Protein AF-A0A357EYF3-F1 (afdb_monomer_lite)

Secondary structure (DSSP, 8-state):
-TTT-GGGTTT---------GGGGGTS--SEEEE-PPTTHHHHHGGGSPTT-EEEE-SSTTT-S-HHHHHHHHSS--S-HHHHTT----

pLDDT: mean 91.23, std 8.81, range [58.84, 97.75]

Radius of gyration: 15.46 Å; chains: 1; bounding box: 37×23×39 Å

Sequence (89 aa):
VAAVHRNLYGLTDIRFEKFDPELITADLPDVVFFALPHGQAMELVPQLPSGLRVIDLSGDFRLNDMDEFEQFYGQKHTAAVCQQDFVYG

Foldseek 3Di:
DCVVVVVCVPVDPDDDDDDDQVVCPPDPDQEDEAPDPPPVCLVNVVSHDPNYHYHYPDCLLQDLDQVVCCVVVVDGNNNNVVSVVDDHD

Structure (mmCIF, N/CA/C/O backbone):
data_AF-A0A357EYF3-F1
#
_entry.id   AF-A0A357EYF3-F1
#
loop_
_atom_site.group_PDB
_atom_site.id
_atom_site.type_symbol
_atom_site.label_atom_id
_atom_site.label_alt_id
_atom_site.label_comp_id
_atom_site.label_asym_id
_atom_site.label_entity_id
_atom_site.label_seq_id
_atom_site.pdbx_PDB_ins_code
_atom_site.Cartn_x
_atom_site.Cartn_y
_atom_site.Cartn_z
_atom_site.occupancy
_atom_site.B_iso_or_equiv
_atom_site.auth_seq_id
_atom_site.auth_comp_id
_atom_site.auth_asym_id
_atom_site.auth_atom_id
_atom_site.pdbx_PDB_model_num
ATOM 1 N N . VAL A 1 1 ? 14.378 1.382 -13.740 1.00 90.38 1 VAL A N 1
ATOM 2 C CA . VAL A 1 1 ? 14.763 0.651 -12.506 1.00 90.38 1 VAL A CA 1
ATOM 3 C C . VAL A 1 1 ? 16.279 0.477 -12.336 1.00 90.38 1 VAL A C 1
ATOM 5 O O . VAL A 1 1 ? 16.790 0.801 -11.268 1.00 90.38 1 VAL A O 1
ATOM 8 N N . ALA A 1 2 ? 17.026 0.043 -13.362 1.00 91.62 2 ALA A N 1
ATOM 9 C CA . ALA A 1 2 ? 18.460 -0.284 -13.244 1.00 91.62 2 ALA A CA 1
ATOM 10 C C . ALA A 1 2 ? 19.399 0.858 -12.784 1.00 91.62 2 ALA A C 1
ATOM 12 O O . ALA A 1 2 ? 20.483 0.591 -12.271 1.00 91.62 2 ALA A O 1
ATOM 13 N N . ALA A 1 3 ? 18.987 2.125 -12.924 1.00 91.88 3 ALA A N 1
ATOM 14 C CA . ALA A 1 3 ? 19.727 3.267 -12.378 1.00 91.88 3 ALA A CA 1
ATOM 15 C C . ALA A 1 3 ? 19.795 3.262 -10.834 1.00 91.88 3 ALA A C 1
ATOM 17 O O . ALA A 1 3 ? 20.770 3.753 -10.272 1.00 91.88 3 ALA A O 1
ATOM 18 N N . VAL A 1 4 ? 18.789 2.681 -10.166 1.00 95.50 4 VAL A N 1
ATOM 19 C CA . VAL A 1 4 ? 18.719 2.531 -8.700 1.00 95.50 4 VAL A CA 1
ATOM 20 C C . VAL A 1 4 ? 19.144 1.118 -8.289 1.00 95.50 4 VAL A C 1
ATOM 22 O O . VAL A 1 4 ? 20.01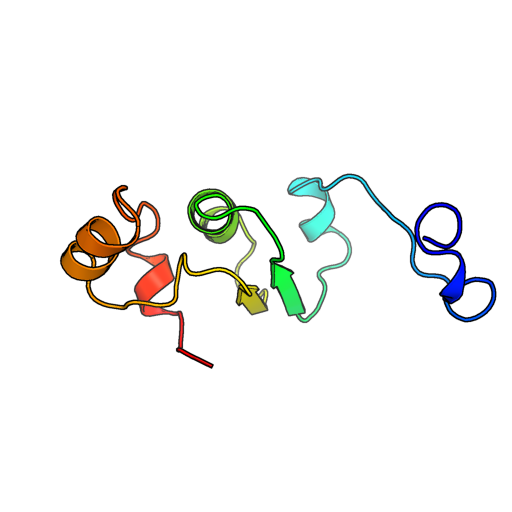9 0.955 -7.446 1.00 95.50 4 VAL A O 1
ATOM 25 N N . HIS A 1 5 ? 18.590 0.090 -8.940 1.00 95.31 5 HIS A N 1
ATOM 26 C CA . HIS A 1 5 ? 18.908 -1.318 -8.677 1.00 95.31 5 HIS A CA 1
ATOM 27 C C . HIS A 1 5 ? 19.780 -1.892 -9.797 1.00 95.31 5 HIS A C 1
ATOM 29 O O . HIS A 1 5 ? 19.284 -2.523 -10.732 1.00 95.31 5 HIS A O 1
ATOM 35 N N . ARG A 1 6 ? 21.096 -1.660 -9.722 1.00 94.56 6 ARG A N 1
ATOM 36 C CA . ARG A 1 6 ? 22.048 -2.058 -10.781 1.00 94.56 6 ARG A CA 1
ATOM 37 C C . ARG A 1 6 ? 22.069 -3.559 -11.061 1.00 94.56 6 ARG A C 1
ATOM 39 O O . ARG A 1 6 ? 22.335 -3.959 -12.188 1.00 94.56 6 ARG A O 1
ATOM 46 N N . ASN A 1 7 ? 21.753 -4.379 -10.063 1.00 96.38 7 ASN A N 1
ATOM 47 C CA . ASN A 1 7 ? 21.640 -5.831 -10.198 1.00 96.38 7 ASN A CA 1
ATOM 48 C C . ASN A 1 7 ? 20.511 -6.277 -11.150 1.00 96.38 7 ASN A C 1
ATOM 50 O O . ASN A 1 7 ? 20.484 -7.442 -11.521 1.00 96.38 7 ASN A O 1
ATOM 54 N N . LEU A 1 8 ? 19.602 -5.377 -11.546 1.00 96.19 8 LEU A N 1
ATOM 55 C CA . LEU A 1 8 ? 18.524 -5.647 -12.506 1.00 96.19 8 LEU A CA 1
ATOM 56 C C . LEU A 1 8 ? 18.826 -5.133 -13.926 1.00 96.19 8 LEU A C 1
ATOM 58 O O . LEU A 1 8 ? 17.950 -5.159 -14.790 1.00 96.19 8 LEU A O 1
ATOM 62 N N . TYR A 1 9 ? 20.039 -4.634 -14.191 1.00 95.00 9 TYR A N 1
ATOM 63 C CA . TYR A 1 9 ? 20.408 -4.127 -15.515 1.00 95.00 9 TYR A CA 1
ATOM 64 C C . TYR A 1 9 ? 20.317 -5.227 -16.584 1.00 95.00 9 TYR A C 1
ATOM 66 O O . TYR A 1 9 ? 20.948 -6.272 -16.459 1.00 95.00 9 TYR A O 1
ATOM 74 N N . GLY A 1 10 ? 19.529 -4.981 -17.636 1.00 95.19 10 GLY A N 1
ATOM 75 C CA . GLY A 1 10 ? 19.319 -5.922 -18.742 1.00 95.19 10 GLY A CA 1
ATOM 76 C C . GLY A 1 10 ? 18.397 -7.108 -18.433 1.00 95.19 10 GLY A C 1
ATOM 77 O O . GLY A 1 10 ? 18.217 -7.954 -19.300 1.00 95.19 10 GLY A O 1
ATOM 78 N N . LEU A 1 11 ? 17.813 -7.180 -17.228 1.00 96.75 11 LEU A N 1
ATOM 79 C CA . LEU A 1 11 ? 16.925 -8.279 -16.819 1.00 96.75 11 LEU A CA 1
ATOM 80 C C . LEU A 1 11 ? 15.433 -7.932 -16.897 1.00 96.75 11 LEU A C 1
ATOM 82 O O . LEU A 1 11 ? 14.593 -8.820 -16.783 1.00 96.75 11 LEU A O 1
ATOM 86 N N . THR A 1 12 ? 15.084 -6.652 -17.025 1.00 94.50 12 THR A N 1
ATOM 87 C CA . THR A 1 12 ? 13.690 -6.202 -17.024 1.00 94.50 12 THR A CA 1
ATOM 88 C C . THR A 1 12 ? 13.524 -4.857 -17.717 1.00 94.50 12 THR A C 1
ATOM 90 O O . THR A 1 12 ? 14.411 -4.002 -17.654 1.00 94.50 12 THR A O 1
ATOM 93 N N . ASP A 1 13 ? 12.341 -4.662 -18.293 1.00 91.88 13 ASP A N 1
ATOM 94 C CA . ASP A 1 13 ? 11.900 -3.407 -18.899 1.00 91.88 13 ASP A CA 1
ATOM 95 C C . ASP A 1 13 ? 11.009 -2.567 -17.968 1.00 91.88 13 ASP A C 1
ATOM 97 O O . ASP A 1 13 ? 10.525 -1.508 -18.372 1.00 91.88 13 ASP A O 1
ATOM 101 N N . ILE A 1 14 ? 10.805 -3.000 -16.713 1.00 91.88 14 ILE A N 1
ATOM 102 C CA . ILE A 1 14 ? 9.985 -2.269 -15.737 1.00 91.88 14 ILE A CA 1
ATOM 103 C C . ILE A 1 14 ? 10.576 -0.878 -15.476 1.00 91.88 14 ILE A C 1
ATOM 105 O O . ILE A 1 14 ? 11.795 -0.667 -15.355 1.00 91.88 14 ILE A O 1
ATOM 109 N N . ARG A 1 15 ? 9.676 0.097 -15.356 1.00 89.81 15 ARG A N 1
ATOM 110 C CA . ARG A 1 15 ? 9.986 1.510 -15.152 1.00 89.81 15 ARG A CA 1
ATOM 111 C C . ARG A 1 15 ? 9.501 1.951 -13.781 1.00 89.81 15 ARG A C 1
ATOM 113 O O . ARG A 1 15 ? 8.546 1.409 -13.244 1.00 89.81 15 ARG A O 1
ATOM 120 N N . PHE A 1 16 ? 10.218 2.912 -13.204 1.00 91.62 16 PHE A N 1
ATOM 121 C CA . PHE A 1 16 ? 9.675 3.639 -12.067 1.00 91.62 16 PHE A CA 1
ATOM 122 C C . PHE A 1 16 ? 8.810 4.747 -12.620 1.00 91.62 16 PHE A C 1
ATOM 124 O O . PHE A 1 16 ? 9.276 5.531 -13.447 1.00 91.62 16 PHE A O 1
ATOM 131 N N . GLU A 1 17 ? 7.586 4.801 -12.137 1.00 88.62 17 GLU A N 1
ATOM 132 C CA . GLU A 1 17 ? 6.629 5.829 -12.489 1.00 88.62 17 GLU A CA 1
ATOM 133 C C . GLU A 1 17 ? 6.159 6.490 -11.205 1.00 88.62 17 GLU A C 1
ATOM 135 O O . GLU A 1 17 ? 6.141 5.877 -10.132 1.00 88.62 17 GLU A O 1
ATOM 140 N N . LYS A 1 18 ? 5.854 7.782 -11.297 1.00 87.94 18 LYS A N 1
ATOM 141 C CA . LYS A 1 18 ? 5.243 8.475 -10.175 1.00 87.94 18 LYS A CA 1
ATOM 142 C C . LYS A 1 18 ? 3.833 7.915 -10.025 1.00 87.94 18 LYS A C 1
ATOM 144 O O . LYS A 1 18 ? 3.100 7.863 -11.004 1.00 87.94 18 LYS A O 1
ATOM 149 N N . PHE A 1 19 ? 3.476 7.522 -8.809 1.00 84.19 19 PHE A N 1
ATOM 150 C CA . PHE A 1 19 ? 2.114 7.105 -8.519 1.00 84.19 19 PHE A CA 1
ATOM 151 C C . PHE A 1 19 ? 1.137 8.252 -8.796 1.00 84.19 19 PHE A C 1
ATOM 153 O O . PHE A 1 19 ? 1.341 9.374 -8.320 1.00 84.19 19 PHE A O 1
ATOM 160 N N . ASP A 1 20 ? 0.095 7.942 -9.557 1.00 79.69 20 ASP A N 1
ATOM 161 C CA . ASP A 1 20 ? -1.018 8.827 -9.865 1.00 79.69 20 ASP A CA 1
ATOM 162 C C . ASP A 1 20 ? -2.314 7.997 -9.787 1.00 79.69 20 ASP A C 1
ATOM 164 O O . ASP A 1 20 ? -2.477 7.057 -10.574 1.00 79.69 20 ASP A O 1
ATOM 168 N N . PRO A 1 21 ? -3.216 8.291 -8.833 1.00 70.00 21 PRO A N 1
ATOM 169 C CA . PRO A 1 21 ? -4.483 7.578 -8.687 1.00 70.00 21 PRO A CA 1
ATOM 170 C C . PRO A 1 21 ? -5.337 7.586 -9.960 1.00 70.00 21 PRO A C 1
ATOM 172 O O . PRO A 1 21 ? -6.066 6.628 -10.209 1.00 70.00 21 PRO A O 1
ATOM 175 N N . GLU A 1 22 ? -5.237 8.634 -10.785 1.00 71.19 22 GLU A N 1
ATOM 176 C CA . GLU A 1 22 ? -6.020 8.750 -12.018 1.00 71.19 22 GLU A CA 1
ATOM 177 C C . GLU A 1 22 ? -5.515 7.788 -13.106 1.00 71.19 22 GLU A C 1
ATOM 179 O O . GLU A 1 22 ? -6.311 7.268 -13.894 1.00 71.19 22 GLU A O 1
ATOM 184 N N . LEU A 1 23 ? -4.215 7.462 -13.111 1.00 64.81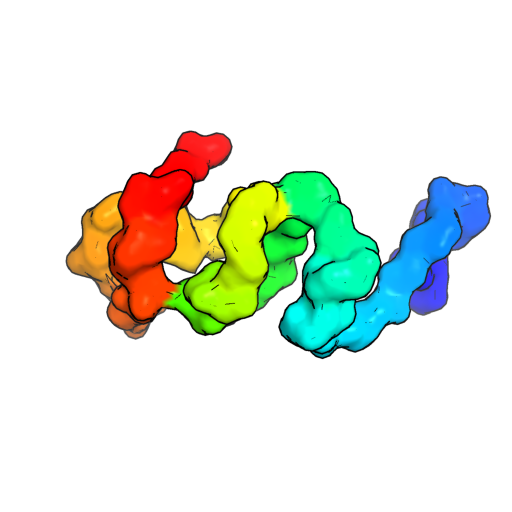 23 LEU A N 1
ATOM 185 C CA . LEU A 1 23 ? -3.609 6.537 -14.081 1.00 64.81 23 LEU A CA 1
ATOM 186 C C . LEU A 1 23 ? -4.058 5.085 -13.893 1.00 64.81 23 LEU A C 1
ATOM 188 O O . LEU A 1 23 ? -4.001 4.304 -14.841 1.00 64.81 23 LEU A O 1
ATOM 192 N N . ILE A 1 24 ? -4.574 4.729 -12.713 1.00 65.44 24 ILE A N 1
ATOM 193 C CA . ILE A 1 24 ? -5.111 3.388 -12.442 1.00 65.44 24 ILE A CA 1
ATOM 194 C C . ILE A 1 24 ? -6.369 3.113 -13.286 1.00 65.44 24 ILE A C 1
ATOM 196 O O . ILE A 1 24 ? -6.781 1.969 -13.401 1.00 65.44 24 ILE A O 1
ATOM 200 N N . THR A 1 25 ? -6.968 4.115 -13.936 1.00 62.72 25 THR A N 1
ATOM 201 C CA . THR A 1 25 ? -8.214 3.948 -14.704 1.00 62.72 25 THR A CA 1
ATOM 202 C C . THR A 1 25 ? -8.031 3.582 -16.182 1.00 62.72 25 THR A C 1
ATOM 204 O O . THR A 1 25 ? -8.974 3.067 -16.782 1.00 62.72 25 THR A O 1
ATOM 207 N N . ALA A 1 26 ? -6.858 3.829 -16.782 1.00 58.84 26 ALA A N 1
ATOM 208 C CA . ALA A 1 26 ? -6.660 3.676 -18.230 1.00 58.84 26 ALA A CA 1
ATOM 209 C C . ALA A 1 26 ? -6.289 2.241 -18.648 1.00 58.84 26 ALA A C 1
ATOM 211 O O . ALA A 1 26 ? -6.831 1.739 -19.626 1.00 58.84 26 ALA A O 1
ATOM 212 N N . ASP A 1 27 ? -5.422 1.584 -17.874 1.00 68.12 27 ASP A N 1
ATOM 213 C CA . ASP A 1 27 ? -5.004 0.188 -18.038 1.00 68.12 27 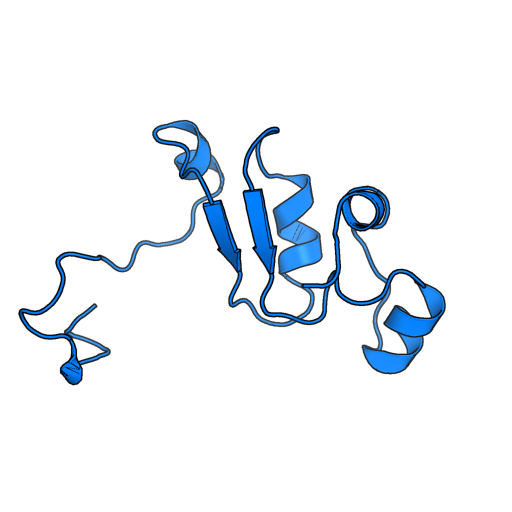ASP A CA 1
ATOM 214 C C . ASP A 1 27 ? -4.925 -0.448 -16.645 1.00 68.12 27 ASP A C 1
ATOM 216 O O . ASP A 1 27 ? -3.864 -0.505 -16.018 1.00 68.12 27 ASP A O 1
ATOM 220 N N . LEU A 1 28 ? -6.083 -0.857 -16.118 1.00 68.81 28 LEU A N 1
ATOM 221 C CA . LEU A 1 28 ? -6.182 -1.442 -14.783 1.00 68.81 28 LEU A CA 1
ATOM 222 C C . LEU A 1 28 ? -5.288 -2.685 -14.679 1.00 68.81 28 LEU A C 1
ATOM 224 O O . LEU A 1 28 ? -5.519 -3.652 -15.410 1.00 68.81 28 LEU A O 1
ATOM 228 N N . PRO A 1 29 ? -4.304 -2.713 -13.764 1.00 83.75 29 PRO A N 1
ATOM 229 C CA . PRO A 1 29 ? -3.595 -3.948 -13.480 1.00 83.75 29 PRO A CA 1
ATOM 230 C C . PRO A 1 29 ? -4.554 -4.957 -12.838 1.00 83.75 29 PRO A C 1
ATOM 232 O O . PRO A 1 29 ? -5.483 -4.584 -12.125 1.00 83.75 29 PRO A O 1
ATOM 235 N N . ASP A 1 30 ? -4.307 -6.251 -13.034 1.00 87.75 30 ASP A N 1
ATOM 236 C CA . ASP A 1 30 ? -5.118 -7.294 -12.390 1.00 87.75 30 ASP A CA 1
ATOM 237 C C . ASP A 1 30 ? -4.948 -7.296 -10.861 1.00 87.75 30 ASP A C 1
ATOM 239 O O . ASP A 1 30 ? -5.866 -7.638 -10.109 1.00 87.75 30 ASP A O 1
ATOM 243 N N . VAL A 1 31 ? -3.737 -6.955 -10.405 1.00 91.50 31 VAL A N 1
ATOM 244 C CA . VAL A 1 31 ? -3.317 -6.969 -9.002 1.00 91.50 31 VAL A CA 1
ATOM 245 C C . VAL A 1 31 ? -2.312 -5.846 -8.751 1.00 91.50 31 VAL A C 1
ATOM 247 O O . VAL A 1 31 ? -1.409 -5.626 -9.559 1.00 91.50 31 VAL A O 1
ATOM 250 N N . VAL A 1 32 ? -2.418 -5.187 -7.598 1.00 91.88 32 VAL A N 1
ATOM 251 C CA . VAL A 1 32 ? -1.449 -4.193 -7.124 1.00 91.88 32 VAL A CA 1
ATOM 252 C C . VAL A 1 32 ? -0.871 -4.616 -5.781 1.00 91.88 32 VAL A C 1
ATOM 254 O O . VAL A 1 32 ? -1.602 -5.010 -4.876 1.00 91.88 32 VAL A O 1
ATOM 257 N N . PHE A 1 33 ? 0.449 -4.496 -5.646 1.00 95.38 33 PHE A N 1
ATOM 258 C CA . PHE A 1 33 ? 1.154 -4.690 -4.383 1.00 95.38 33 PHE A CA 1
ATOM 259 C C . PHE A 1 33 ? 1.453 -3.338 -3.738 1.00 95.38 33 PHE A C 1
ATOM 261 O O . PHE A 1 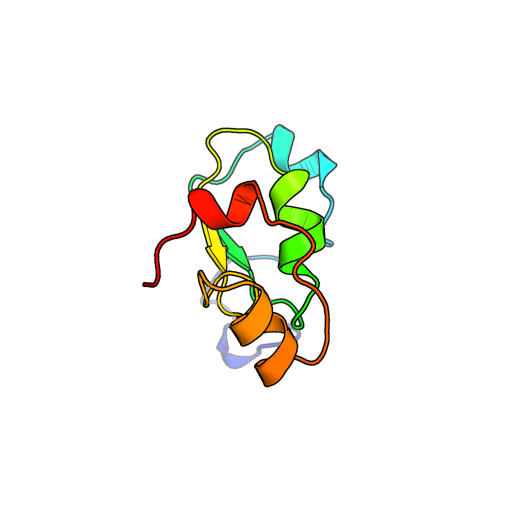33 ? 2.114 -2.494 -4.347 1.00 95.38 33 PHE A O 1
ATOM 268 N N . PHE A 1 34 ? 1.007 -3.138 -2.502 1.00 95.69 34 PHE A N 1
ATOM 269 C CA . PHE A 1 34 ? 1.358 -1.966 -1.709 1.00 95.69 34 PHE A CA 1
ATOM 270 C C . PHE A 1 34 ? 2.570 -2.286 -0.837 1.00 95.69 34 PHE A C 1
ATOM 272 O O . PHE A 1 34 ? 2.532 -3.146 0.034 1.00 95.69 34 PHE A O 1
ATOM 279 N N . ALA A 1 35 ? 3.665 -1.576 -1.101 1.00 96.12 35 ALA A N 1
ATOM 280 C CA . ALA A 1 35 ? 4.899 -1.602 -0.318 1.00 96.12 35 ALA A CA 1
ATOM 281 C C . ALA A 1 35 ? 5.156 -0.207 0.276 1.00 96.12 35 ALA A C 1
ATOM 283 O O . ALA A 1 35 ? 6.230 0.374 0.113 1.00 96.12 35 ALA A O 1
ATOM 284 N N . LEU A 1 36 ? 4.109 0.366 0.868 1.00 94.56 36 LEU A N 1
ATOM 285 C CA . LEU A 1 36 ? 4.080 1.740 1.358 1.00 94.56 36 LEU A CA 1
ATOM 286 C C . LEU A 1 36 ? 4.452 1.801 2.847 1.00 94.56 36 LEU A C 1
ATOM 288 O O . LEU A 1 36 ? 4.398 0.782 3.542 1.00 94.56 36 LEU A O 1
ATOM 292 N N . PRO A 1 37 ? 4.818 2.984 3.368 1.00 95.06 37 PRO A N 1
ATOM 293 C CA . PRO A 1 37 ? 4.850 3.204 4.805 1.00 95.06 37 PRO A CA 1
ATOM 294 C C . PRO A 1 37 ? 3.492 2.887 5.442 1.00 95.06 37 PRO A C 1
ATOM 296 O O . PRO A 1 37 ? 2.443 3.159 4.858 1.00 95.06 37 PRO A O 1
ATOM 299 N N . HIS A 1 38 ? 3.536 2.354 6.660 1.00 92.44 38 HIS A N 1
ATOM 300 C CA . HIS A 1 38 ? 2.352 2.073 7.465 1.00 92.44 38 HIS A CA 1
ATOM 301 C C . HIS A 1 38 ? 1.428 3.303 7.579 1.00 92.44 38 HIS A C 1
ATOM 303 O O . HIS A 1 38 ? 1.899 4.418 7.815 1.00 92.44 38 HIS A O 1
ATOM 309 N N . GLY A 1 39 ? 0.125 3.086 7.417 1.00 94.19 39 GLY A N 1
ATOM 310 C CA . GLY A 1 39 ? -0.942 4.084 7.411 1.00 94.19 39 GLY A CA 1
ATOM 311 C C . GLY A 1 39 ? -1.389 4.512 6.013 1.00 94.19 39 GLY A C 1
ATOM 312 O O . GLY A 1 39 ? -2.548 4.871 5.811 1.00 94.19 39 GLY A O 1
ATOM 313 N N . GLN A 1 40 ? -0.492 4.459 5.028 1.00 95.06 40 GLN A N 1
ATOM 314 C CA . GLN A 1 40 ? -0.755 5.014 3.703 1.00 95.06 40 GLN A CA 1
ATOM 315 C C . GLN A 1 40 ? -1.680 4.122 2.859 1.00 95.06 40 GLN A C 1
ATOM 317 O O . GLN A 1 40 ? -2.386 4.623 1.981 1.00 95.06 40 GLN A O 1
ATOM 322 N N . ALA A 1 41 ? -1.726 2.812 3.130 1.00 95.62 41 ALA A N 1
ATOM 323 C CA . ALA A 1 41 ? -2.646 1.917 2.437 1.00 95.62 41 ALA A CA 1
ATOM 324 C C . ALA A 1 41 ? -4.098 2.221 2.830 1.00 95.62 41 ALA A C 1
ATOM 326 O O . ALA A 1 41 ? -4.971 2.233 1.959 1.00 95.62 41 ALA A O 1
ATOM 327 N N . MET A 1 42 ? -4.349 2.546 4.105 1.00 96.31 42 MET A N 1
ATOM 328 C CA . MET A 1 42 ? -5.686 2.919 4.585 1.00 96.31 42 MET A CA 1
ATOM 329 C C . MET A 1 42 ? -6.253 4.156 3.874 1.00 96.31 42 MET A C 1
ATOM 331 O O . MET A 1 42 ? -7.462 4.264 3.687 1.00 96.31 42 MET A O 1
ATOM 335 N N . GLU A 1 43 ? -5.397 5.085 3.446 1.00 94.12 43 GLU A N 1
ATOM 336 C CA . GLU A 1 43 ? -5.820 6.277 2.704 1.00 94.12 43 GLU A CA 1
ATOM 337 C C . GLU A 1 43 ? -6.117 5.976 1.231 1.00 94.12 43 GLU A C 1
ATOM 339 O O . GLU A 1 43 ? -7.054 6.536 0.659 1.00 94.12 43 GLU A O 1
ATOM 344 N N . LEU A 1 44 ? -5.317 5.109 0.602 1.00 92.56 44 LEU A N 1
ATOM 345 C CA . LEU A 1 44 ? -5.369 4.871 -0.841 1.00 92.56 44 LEU A CA 1
ATOM 346 C C . LEU A 1 44 ? -6.399 3.822 -1.248 1.00 92.56 44 LEU A C 1
ATOM 348 O O . LEU A 1 44 ? -7.089 4.023 -2.243 1.00 92.56 44 LEU A O 1
ATOM 352 N N . VAL A 1 45 ? -6.528 2.726 -0.495 1.00 93.19 45 VAL A N 1
ATOM 353 C CA . VAL A 1 45 ? -7.446 1.623 -0.830 1.00 93.19 45 VAL A CA 1
ATOM 354 C C . VAL A 1 45 ? -8.887 2.101 -1.072 1.00 93.19 45 VAL A C 1
ATOM 356 O O . VAL A 1 45 ? -9.453 1.706 -2.091 1.00 93.19 45 VAL A O 1
ATOM 359 N N . PRO A 1 46 ? -9.480 2.991 -0.245 1.00 92.38 46 PRO A N 1
ATOM 360 C CA . PRO A 1 46 ? -10.844 3.480 -0.470 1.00 92.38 46 PRO A CA 1
ATOM 361 C C . PRO A 1 46 ? -11.039 4.274 -1.772 1.00 92.38 46 PRO A C 1
ATOM 363 O O . PRO A 1 46 ? -12.174 4.469 -2.200 1.00 92.38 46 PRO A O 1
ATOM 366 N N . GLN A 1 47 ? -9.957 4.770 -2.378 1.00 89.69 47 GLN A N 1
ATOM 367 C CA . GLN A 1 47 ? -9.986 5.572 -3.606 1.00 89.69 47 GLN A CA 1
ATOM 368 C C . GLN A 1 47 ? -9.815 4.716 -4.867 1.00 89.69 47 GLN A C 1
ATOM 370 O O . GLN A 1 47 ? -9.950 5.225 -5.980 1.00 89.69 47 GLN A O 1
ATOM 375 N N . LEU A 1 48 ? -9.490 3.430 -4.712 1.00 87.56 48 LEU A N 1
ATOM 376 C CA . LEU A 1 48 ? -9.251 2.544 -5.839 1.00 87.56 48 LEU A CA 1
ATOM 377 C C . LEU A 1 48 ? -10.566 2.122 -6.507 1.00 87.56 48 LEU A C 1
ATOM 379 O O . LEU A 1 48 ? -11.598 1.975 -5.847 1.00 87.56 48 LEU A O 1
ATOM 383 N N . PRO A 1 49 ? -10.543 1.883 -7.827 1.00 85.69 49 PRO A N 1
ATOM 384 C CA . PRO A 1 49 ? -11.710 1.393 -8.539 1.00 85.69 49 PRO A CA 1
ATOM 385 C C . PRO A 1 49 ? -12.103 -0.014 -8.079 1.00 85.69 49 PRO A C 1
ATOM 387 O O . PRO A 1 49 ? -11.262 -0.870 -7.795 1.00 85.69 49 PRO A O 1
ATOM 390 N N . SER A 1 50 ? -13.411 -0.270 -8.065 1.00 81.81 50 SER A N 1
ATOM 391 C CA . SER A 1 50 ? -13.961 -1.587 -7.746 1.00 81.81 50 SER A CA 1
ATOM 392 C C . SER A 1 50 ? -13.406 -2.666 -8.680 1.00 81.81 50 SER A C 1
ATOM 394 O O . SER A 1 50 ? -13.374 -2.472 -9.894 1.00 81.81 50 SER A O 1
ATOM 396 N N . GLY A 1 51 ? -13.050 -3.826 -8.127 1.00 82.25 51 GLY A N 1
ATOM 397 C CA . GLY A 1 51 ? -12.561 -4.977 -8.895 1.00 82.25 51 GLY A CA 1
ATOM 398 C C . GLY A 1 51 ? -11.037 -5.085 -8.966 1.00 82.25 51 GLY A C 1
ATOM 399 O O . GLY A 1 51 ? -10.530 -6.151 -9.318 1.00 82.25 51 GLY A O 1
ATOM 400 N N . LEU A 1 52 ? -10.312 -4.034 -8.571 1.00 88.62 52 LEU A N 1
ATOM 401 C CA . LEU A 1 52 ? -8.864 -4.083 -8.424 1.00 88.62 52 LEU A CA 1
ATOM 402 C C . LEU A 1 52 ? -8.479 -4.917 -7.199 1.00 88.62 52 LEU A C 1
ATOM 404 O O . LEU A 1 52 ? -8.968 -4.675 -6.096 1.00 88.62 52 LEU A O 1
ATOM 408 N N . ARG A 1 53 ? -7.585 -5.894 -7.373 1.00 92.19 53 ARG A N 1
ATOM 409 C CA . ARG A 1 53 ? -7.088 -6.701 -6.251 1.00 92.19 53 ARG A CA 1
ATOM 410 C C . ARG A 1 53 ? -5.870 -6.033 -5.637 1.00 92.19 53 ARG A C 1
ATOM 412 O O . ARG A 1 53 ? -4.915 -5.722 -6.346 1.00 92.19 53 ARG A O 1
ATOM 419 N N . VAL A 1 54 ? -5.884 -5.863 -4.321 1.00 94.50 54 VAL A N 1
ATOM 420 C CA . VAL A 1 54 ? -4.783 -5.251 -3.574 1.00 94.50 54 VAL A CA 1
ATOM 421 C C . VAL A 1 54 ? -4.140 -6.293 -2.672 1.00 94.50 54 VAL A C 1
ATOM 423 O O . VAL A 1 54 ? -4.831 -7.020 -1.965 1.00 94.50 54 VAL A O 1
ATOM 426 N N . ILE A 1 55 ? -2.812 -6.348 -2.691 1.00 97.31 55 ILE A N 1
ATOM 427 C CA . ILE A 1 55 ? -2.002 -7.068 -1.712 1.00 97.31 55 ILE A CA 1
ATOM 428 C C . ILE A 1 55 ? -1.182 -6.027 -0.960 1.00 97.31 55 ILE A C 1
ATOM 430 O O . ILE A 1 55 ? -0.214 -5.484 -1.493 1.00 97.31 55 ILE A O 1
ATOM 434 N N . ASP A 1 56 ? -1.577 -5.735 0.273 1.00 97.44 56 ASP A N 1
ATOM 435 C CA . ASP A 1 56 ? -0.819 -4.849 1.148 1.00 97.44 56 ASP A CA 1
ATOM 436 C C . ASP A 1 56 ? 0.246 -5.630 1.924 1.00 97.44 56 ASP A C 1
ATOM 438 O O . ASP A 1 56 ? -0.057 -6.570 2.656 1.00 97.44 56 ASP A O 1
ATOM 442 N N . LEU A 1 57 ? 1.510 -5.247 1.743 1.00 97.75 57 LEU A N 1
ATOM 443 C CA . LEU A 1 57 ? 2.647 -5.850 2.439 1.00 97.75 57 LEU A CA 1
ATOM 444 C C . LEU A 1 57 ? 2.864 -5.241 3.832 1.00 97.75 57 LEU A C 1
ATOM 446 O O . LEU A 1 57 ? 3.708 -5.724 4.593 1.00 97.75 57 LEU A O 1
ATOM 450 N N . SER A 1 58 ? 2.132 -4.175 4.159 1.00 96.25 58 SER A N 1
ATOM 451 C CA . SER A 1 58 ? 2.204 -3.493 5.443 1.00 96.25 58 SER A CA 1
ATOM 452 C C . SER A 1 58 ? 1.391 -4.214 6.539 1.00 96.25 58 SER A C 1
ATOM 454 O O . SER A 1 58 ? 1.067 -5.406 6.452 1.00 96.25 58 SER A O 1
ATOM 456 N N . GLY A 1 59 ? 1.159 -3.509 7.648 1.00 96.06 59 GLY A N 1
ATOM 457 C CA . GLY A 1 59 ? 0.295 -3.944 8.742 1.00 96.06 59 GLY A CA 1
ATOM 458 C C . GLY A 1 59 ? -1.124 -3.383 8.681 1.00 96.06 59 GLY A C 1
ATOM 459 O O . GLY A 1 59 ? -1.939 -3.789 9.503 1.00 96.06 59 GLY A O 1
ATOM 460 N N . ASP A 1 60 ? -1.409 -2.470 7.747 1.00 97.44 60 ASP A N 1
ATOM 461 C CA . ASP A 1 60 ? -2.609 -1.625 7.757 1.00 97.44 60 ASP A CA 1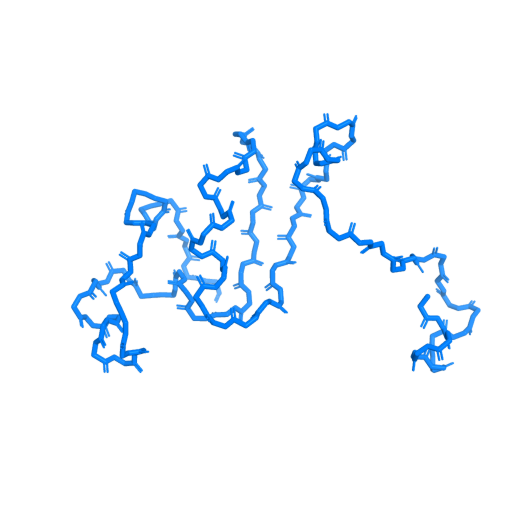
ATOM 462 C C . ASP A 1 60 ? -3.887 -2.455 7.806 1.00 97.44 60 ASP A C 1
ATOM 464 O O . ASP A 1 60 ? -4.724 -2.212 8.662 1.00 97.44 60 ASP A O 1
ATOM 468 N N . PHE A 1 61 ? -3.974 -3.495 6.975 1.00 97.69 61 PHE A N 1
ATOM 469 C CA . PHE A 1 61 ? -5.163 -4.343 6.892 1.00 97.69 61 PHE A CA 1
ATOM 470 C C . PHE A 1 61 ? -5.015 -5.719 7.564 1.00 97.69 61 PHE A C 1
ATOM 472 O O . PHE A 1 61 ? -5.772 -6.657 7.299 1.00 97.69 61 PHE A O 1
ATOM 479 N N . ARG A 1 62 ? -3.988 -5.885 8.407 1.00 97.12 62 ARG A N 1
ATOM 480 C CA . ARG A 1 62 ? -3.610 -7.189 8.973 1.00 97.12 62 ARG A CA 1
ATOM 481 C C . ARG A 1 62 ? -4.537 -7.657 10.090 1.00 97.12 62 ARG A C 1
ATOM 483 O O . ARG A 1 62 ? -4.774 -8.857 10.221 1.00 97.12 62 ARG A O 1
ATOM 490 N N . LEU A 1 63 ? -4.985 -6.725 10.926 1.00 97.00 63 LEU A N 1
ATOM 491 C CA . LEU A 1 63 ? -5.756 -7.009 12.132 1.00 97.00 63 LEU A CA 1
ATOM 492 C C . LEU A 1 63 ? -7.218 -6.634 11.902 1.00 97.00 63 LEU A C 1
ATOM 494 O O . LEU A 1 63 ? -7.525 -5.512 11.512 1.00 97.00 63 LEU A O 1
ATOM 498 N N . ASN A 1 64 ? -8.119 -7.580 12.161 1.00 96.19 64 ASN A N 1
ATOM 499 C CA . ASN A 1 64 ? -9.558 -7.350 12.013 1.00 96.19 64 ASN A CA 1
ATOM 500 C C . ASN A 1 64 ? -10.144 -6.530 13.168 1.00 96.19 64 ASN A C 1
ATOM 502 O O . ASN A 1 64 ? -11.179 -5.886 12.997 1.00 96.19 64 ASN A O 1
ATOM 506 N N . ASP A 1 65 ? -9.510 -6.580 14.339 1.00 96.00 65 ASP A N 1
ATOM 507 C CA . ASP A 1 65 ? -9.914 -5.813 15.509 1.00 96.00 65 ASP A CA 1
ATOM 508 C C . ASP A 1 65 ? -9.277 -4.414 15.463 1.00 96.00 65 ASP A C 1
ATOM 510 O O . ASP A 1 65 ? -8.057 -4.257 15.384 1.00 96.00 65 ASP A O 1
ATOM 514 N N . MET A 1 66 ? -10.132 -3.390 15.481 1.00 95.12 66 MET A N 1
ATOM 515 C CA . MET A 1 66 ? -9.734 -1.985 15.364 1.00 95.12 66 MET A CA 1
ATOM 516 C C . MET A 1 66 ? -9.034 -1.471 16.625 1.00 95.12 66 MET A C 1
ATOM 518 O O . MET A 1 66 ? -8.139 -0.630 16.522 1.00 95.12 66 MET A O 1
ATOM 522 N N . ASP A 1 67 ? -9.426 -1.973 17.798 1.00 96.44 67 ASP A N 1
ATOM 523 C CA . ASP A 1 67 ? -8.819 -1.601 19.075 1.00 96.44 67 ASP A CA 1
ATOM 524 C C . ASP A 1 67 ? -7.442 -2.268 19.201 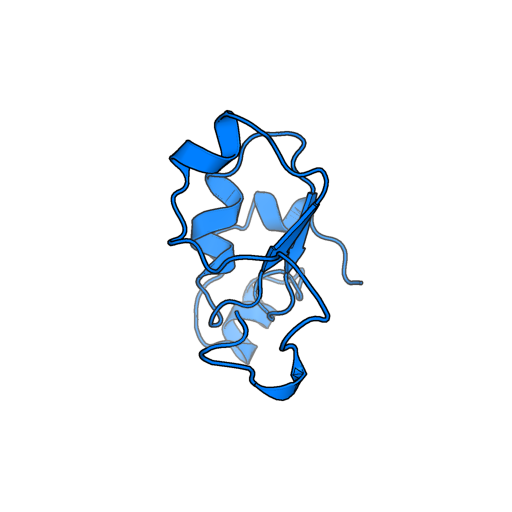1.00 96.44 67 ASP A C 1
ATOM 526 O O . ASP A 1 67 ? -6.474 -1.639 19.632 1.00 96.44 67 ASP A O 1
ATOM 530 N N . GLU A 1 68 ? -7.324 -3.521 18.747 1.00 97.69 68 GLU A N 1
ATOM 531 C CA . GLU A 1 68 ? -6.045 -4.228 18.651 1.00 97.69 68 GLU A CA 1
ATOM 532 C C . GLU A 1 68 ? -5.092 -3.519 17.676 1.00 97.69 68 GLU A C 1
ATOM 534 O O . GLU A 1 68 ? -3.917 -3.300 17.989 1.00 97.69 68 GLU A O 1
ATOM 539 N N . PHE A 1 69 ? -5.604 -3.090 16.519 1.00 97.44 69 PHE A N 1
ATOM 540 C CA . PHE A 1 69 ? -4.846 -2.271 15.580 1.00 97.44 69 PHE A CA 1
ATOM 541 C C . PHE A 1 69 ? -4.331 -0.987 16.240 1.00 97.44 69 PHE A C 1
ATOM 543 O O . PHE A 1 69 ? -3.125 -0.736 16.215 1.00 97.44 69 PHE A O 1
ATOM 550 N N . GLU A 1 70 ? -5.205 -0.200 16.876 1.00 96.94 70 GLU A N 1
ATOM 551 C CA . GLU A 1 70 ? -4.809 1.050 17.536 1.00 96.94 70 GLU A CA 1
ATOM 552 C C . GLU A 1 70 ? -3.774 0.803 18.645 1.00 96.94 70 GLU A C 1
ATOM 554 O O . GLU A 1 70 ? -2.811 1.564 18.771 1.00 96.94 70 GLU A O 1
ATOM 559 N N . GLN A 1 71 ? -3.898 -0.301 19.386 1.00 97.75 71 GLN A N 1
ATOM 560 C CA . GLN A 1 71 ? -2.936 -0.699 20.409 1.00 97.75 71 GLN A CA 1
ATOM 561 C C . GLN A 1 71 ? -1.537 -0.981 19.836 1.00 97.75 71 GLN A C 1
ATOM 563 O O . GLN A 1 71 ? -0.543 -0.537 20.417 1.00 97.75 71 GLN A O 1
ATOM 568 N N . PHE A 1 72 ? -1.428 -1.739 18.740 1.00 96.75 72 PHE A N 1
ATOM 569 C CA . PHE A 1 72 ? -0.125 -2.140 18.189 1.00 96.75 72 PHE A CA 1
ATOM 570 C C . PHE A 1 72 ? 0.508 -1.090 17.281 1.00 96.75 72 PHE A C 1
ATOM 572 O O . PHE A 1 72 ? 1.736 -1.002 17.211 1.00 96.75 72 PHE A O 1
ATOM 579 N N . TYR A 1 73 ? -0.315 -0.300 16.599 1.00 95.31 73 TYR A N 1
ATOM 580 C CA . TYR A 1 73 ? 0.130 0.636 15.574 1.00 95.31 73 TYR A CA 1
ATOM 581 C C . TYR A 1 73 ? 0.066 2.105 16.011 1.00 95.31 73 TYR A C 1
ATOM 583 O O . TYR A 1 73 ? 0.633 2.970 15.345 1.00 95.31 73 TYR A O 1
ATOM 591 N N . GLY A 1 74 ? -0.561 2.402 17.155 1.00 95.69 74 GLY A N 1
ATOM 592 C CA . GLY A 1 74 ? -0.571 3.738 17.757 1.00 95.69 74 GLY A CA 1
ATOM 593 C C . GLY A 1 74 ? -1.387 4.775 16.982 1.00 95.69 74 GLY A C 1
ATOM 594 O O . GLY A 1 74 ? -1.225 5.974 17.211 1.00 95.69 74 GLY A O 1
ATOM 595 N N . GLN A 1 75 ? -2.244 4.333 16.060 1.00 95.31 75 GLN A N 1
ATOM 596 C CA . GLN A 1 75 ? -3.162 5.179 15.305 1.00 95.31 75 GLN A CA 1
ATOM 597 C C . GLN A 1 75 ? -4.472 4.449 15.019 1.00 95.31 75 GLN A C 1
ATOM 599 O O . GLN A 1 75 ? -4.515 3.223 14.962 1.00 95.31 75 GLN A O 1
ATOM 604 N N . LYS A 1 76 ? -5.541 5.214 14.799 1.00 96.75 76 LYS A N 1
ATOM 605 C CA . LYS A 1 76 ? -6.849 4.659 14.445 1.00 96.75 76 LYS A CA 1
ATOM 606 C C . LYS A 1 76 ? -6.846 4.115 13.030 1.00 96.75 76 LYS A C 1
ATOM 608 O O . LYS A 1 76 ? -6.355 4.775 12.116 1.00 96.75 76 LYS A O 1
ATOM 613 N N . HIS A 1 77 ? -7.484 2.968 12.843 1.00 97.50 77 HIS A N 1
ATOM 614 C CA . HIS A 1 77 ? -7.713 2.437 11.511 1.00 97.50 77 HIS A CA 1
ATOM 615 C C . HIS A 1 77 ? -8.769 3.279 10.776 1.00 97.50 77 HIS A C 1
ATOM 617 O O . HIS A 1 77 ? -9.914 3.393 11.220 1.00 97.50 77 HIS A O 1
ATOM 623 N N . THR A 1 78 ? -8.405 3.888 9.647 1.00 97.31 78 THR A N 1
ATOM 624 C CA . THR A 1 78 ? -9.278 4.836 8.927 1.00 97.31 78 THR A CA 1
ATOM 625 C C . THR A 1 78 ? -10.115 4.185 7.825 1.00 97.31 78 THR A C 1
ATOM 627 O O . THR A 1 78 ? -11.099 4.772 7.378 1.00 97.31 78 THR A O 1
ATOM 630 N N . ALA A 1 79 ? -9.797 2.948 7.435 1.00 96.25 79 ALA A N 1
ATOM 631 C CA . ALA A 1 79 ? -10.448 2.227 6.339 1.00 96.25 79 ALA A CA 1
ATOM 632 C C . ALA A 1 79 ? -11.333 1.059 6.816 1.00 96.25 79 ALA A C 1
ATOM 634 O O . ALA A 1 79 ? -11.320 -0.020 6.231 1.00 96.25 79 ALA A O 1
ATOM 635 N N . ALA A 1 80 ? -12.098 1.243 7.899 1.00 93.88 80 ALA A N 1
ATOM 636 C CA . ALA A 1 80 ? -12.841 0.158 8.561 1.00 93.88 80 ALA A CA 1
ATOM 637 C C . ALA A 1 80 ? -13.850 -0.582 7.657 1.00 93.88 80 ALA A C 1
ATOM 639 O O . ALA A 1 80 ? -14.111 -1.762 7.872 1.00 93.88 80 ALA A O 1
ATOM 640 N N . VAL A 1 81 ? -14.411 0.092 6.645 1.00 94.06 81 VAL A N 1
ATOM 641 C CA . VAL A 1 81 ? -15.285 -0.553 5.649 1.00 94.06 81 VAL A CA 1
ATOM 642 C C . VAL A 1 81 ? -14.470 -1.501 4.772 1.00 94.06 81 VAL A C 1
ATOM 644 O O . VAL A 1 81 ? -14.828 -2.664 4.645 1.00 94.06 81 VAL A O 1
ATOM 647 N N . CYS A 1 82 ? -13.339 -1.030 4.239 1.00 95.06 82 CYS A N 1
ATOM 648 C CA . CYS A 1 82 ? -12.455 -1.841 3.405 1.00 95.06 82 CYS A CA 1
ATOM 649 C C . CYS A 1 82 ? -11.821 -3.001 4.182 1.00 95.06 82 CYS A C 1
ATOM 651 O O . CYS A 1 82 ? -11.636 -4.060 3.598 1.00 95.06 82 CYS A O 1
ATOM 653 N N . GLN A 1 83 ? -11.536 -2.850 5.486 1.00 96.38 83 GLN A N 1
ATOM 654 C CA . GLN A 1 83 ? -10.984 -3.940 6.309 1.00 96.38 83 GLN A CA 1
ATOM 655 C C . GLN A 1 83 ? -11.818 -5.221 6.228 1.00 96.38 83 GLN A C 1
ATOM 657 O O . GLN A 1 83 ? -11.262 -6.312 6.260 1.00 96.38 83 GLN A O 1
ATOM 662 N N . GLN A 1 84 ? -13.140 -5.102 6.105 1.00 94.81 84 GLN A N 1
ATOM 663 C CA . GLN A 1 84 ? -14.041 -6.256 6.070 1.00 94.81 84 GLN A CA 1
ATOM 664 C C . GLN A 1 84 ? -13.818 -7.145 4.840 1.00 94.81 84 GLN A C 1
ATOM 666 O O . GLN A 1 84 ? -14.141 -8.331 4.884 1.00 94.81 84 GLN A O 1
ATOM 671 N N . ASP A 1 85 ? -13.245 -6.583 3.774 1.00 94.75 85 ASP A N 1
ATOM 672 C CA . ASP A 1 85 ? -12.943 -7.288 2.530 1.00 94.75 85 ASP A CA 1
ATOM 673 C C . ASP A 1 85 ? -11.510 -7.854 2.501 1.00 94.75 85 ASP A C 1
ATOM 675 O O . ASP A 1 85 ? -11.179 -8.655 1.622 1.00 94.75 85 ASP A O 1
ATOM 679 N N . PHE A 1 86 ? -10.646 -7.463 3.447 1.00 96.69 86 PHE A N 1
ATOM 680 C CA . PHE A 1 86 ? -9.275 -7.963 3.523 1.00 96.69 86 PHE A CA 1
ATOM 681 C C . PHE A 1 86 ? -9.206 -9.323 4.218 1.00 96.69 86 PHE A C 1
ATOM 683 O O . PHE A 1 86 ? -9.885 -9.604 5.204 1.00 96.69 86 PHE A O 1
ATOM 690 N N . VAL A 1 87 ? -8.322 -10.176 3.702 1.00 97.12 87 VAL A N 1
ATOM 691 C CA . VAL A 1 87 ? -8.021 -11.494 4.264 1.00 97.12 87 VAL A CA 1
ATOM 692 C C . VAL A 1 87 ? -6.537 -11.545 4.585 1.00 97.12 87 VAL A C 1
ATOM 694 O O . VAL A 1 87 ? -5.707 -11.189 3.748 1.00 97.12 87 VAL A O 1
ATOM 697 N N . TYR A 1 88 ? -6.203 -12.007 5.790 1.00 96.69 88 TYR A N 1
ATOM 698 C CA . TYR A 1 88 ? -4.813 -12.215 6.178 1.00 96.69 88 TYR A CA 1
ATOM 699 C C . TYR A 1 88 ? -4.187 -13.340 5.340 1.00 96.69 88 TYR A C 1
ATOM 701 O O . TYR A 1 88 ? -4.688 -14.469 5.350 1.00 96.69 88 TYR A O 1
ATOM 709 N N . GLY A 1 89 ? -3.134 -12.998 4.592 1.00 92.69 89 GLY A N 1
ATOM 710 C CA . GLY A 1 89 ? -2.436 -13.874 3.642 1.00 92.69 89 GLY A CA 1
ATOM 711 C C . GLY A 1 89 ? -1.105 -14.414 4.139 1.00 92.69 89 GLY A C 1
ATOM 712 O O . GLY A 1 89 ? -0.536 -13.842 5.096 1.00 92.69 89 GLY A O 1
#